Protein AF-A0A930DN55-F1 (afdb_monomer_lite)

InterPro domains:
  IPR007597 CheC-like protein [PF04509] (13-47)
  IPR028976 CheC-like superfamily [G3DSA:3.40.1550.10] (8-81)
  IPR028976 CheC-like superfamily [SSF103039] (8-80)

Foldseek 3Di:
DDDPDPVVDDPVNQVVVQVVQQVVVVVVQVVVCVVVVHRGDDDRDHDDDDDPVRVVVVQDDPPDDDDDDWDFDDDPDGDID

Organism: NCBI:txid1501329

Radius of gyration: 15.59 Å; chains: 1; bounding box: 40×29×39 Å

Sequence (81 aa):
MKINRYEDLNLQELDVMKEIGSIGTGHAATALSKLLQREVRITIPKVQILDFDGAVKRIGKEEEIIGATLVQMSGDLDGLM

Structure (mmCIF, N/CA/C/O backbone):
data_AF-A0A930DN55-F1
#
_entry.id   AF-A0A930DN55-F1
#
loop_
_atom_site.group_PDB
_atom_site.id
_atom_site.type_symbol
_atom_site.label_atom_id
_atom_site.label_alt_id
_atom_site.label_comp_id
_atom_site.label_asym_id
_atom_site.label_entity_id
_atom_site.label_seq_id
_atom_site.pdbx_PDB_ins_code
_atom_site.Cartn_x
_atom_site.Cartn_y
_atom_site.Cartn_z
_atom_site.occupancy
_atom_site.B_iso_or_equiv
_atom_site.auth_seq_id
_atom_site.auth_comp_id
_atom_site.auth_asym_id
_atom_site.auth_atom_id
_atom_site.pdbx_PDB_model_num
ATOM 1 N N . MET A 1 1 ? 23.021 3.883 -14.546 1.00 53.50 1 MET A N 1
ATOM 2 C CA . MET A 1 1 ? 22.292 3.007 -15.487 1.00 53.50 1 MET A CA 1
ATOM 3 C C . MET A 1 1 ? 20.945 3.671 -15.744 1.00 53.50 1 MET A C 1
ATOM 5 O O . MET A 1 1 ? 20.347 4.107 -14.771 1.00 53.50 1 MET A O 1
ATOM 9 N N . LYS A 1 2 ? 20.535 3.901 -16.998 1.00 54.22 2 LYS A N 1
ATOM 10 C CA . LYS A 1 2 ? 19.236 4.533 -17.302 1.00 54.22 2 LYS A CA 1
A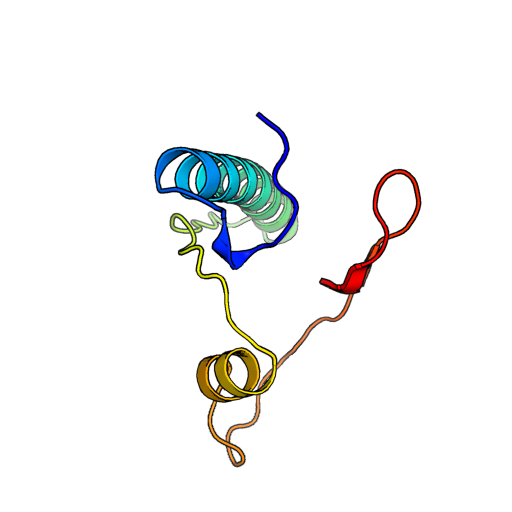TOM 11 C C . LYS A 1 2 ? 18.213 3.432 -17.579 1.00 54.22 2 LYS A C 1
ATOM 13 O O . LYS A 1 2 ? 18.391 2.697 -18.544 1.00 54.22 2 LYS A O 1
ATOM 18 N N . ILE A 1 3 ? 17.190 3.335 -16.736 1.00 63.19 3 ILE A N 1
ATOM 19 C CA . ILE A 1 3 ? 16.001 2.513 -16.983 1.00 63.19 3 ILE A CA 1
ATOM 20 C C . ILE A 1 3 ? 15.147 3.292 -17.985 1.00 63.19 3 ILE A C 1
ATOM 22 O O . ILE A 1 3 ? 14.769 4.427 -17.699 1.00 63.19 3 ILE A O 1
ATOM 26 N N . ASN A 1 4 ? 14.899 2.728 -19.168 1.00 70.44 4 ASN A N 1
ATOM 27 C CA . ASN A 1 4 ? 14.096 3.394 -20.200 1.00 70.44 4 ASN A CA 1
ATOM 28 C C . ASN A 1 4 ? 12.703 2.762 -20.338 1.00 70.44 4 ASN A C 1
ATOM 30 O O . ASN A 1 4 ? 11.794 3.412 -20.850 1.00 70.44 4 ASN A O 1
ATOM 34 N N . ARG A 1 5 ? 12.524 1.511 -19.886 1.00 75.50 5 ARG A N 1
ATOM 35 C CA . ARG A 1 5 ? 11.251 0.777 -19.879 1.00 75.50 5 ARG A CA 1
ATOM 36 C C . ARG A 1 5 ? 11.116 -0.031 -18.588 1.00 75.50 5 ARG A C 1
ATOM 38 O O . ARG A 1 5 ? 12.115 -0.474 -18.031 1.00 75.50 5 ARG A O 1
ATOM 45 N N . TYR A 1 6 ? 9.886 -0.280 -18.138 1.00 75.31 6 TYR A N 1
ATOM 46 C CA . TYR A 1 6 ? 9.635 -1.075 -16.926 1.00 75.31 6 TYR A CA 1
ATOM 47 C C . TYR A 1 6 ? 10.116 -2.531 -17.038 1.00 75.31 6 TYR A C 1
ATOM 49 O O . TYR A 1 6 ? 10.481 -3.134 -16.036 1.00 75.31 6 TYR A O 1
ATOM 57 N N . GLU A 1 7 ? 10.162 -3.075 -18.255 1.00 73.25 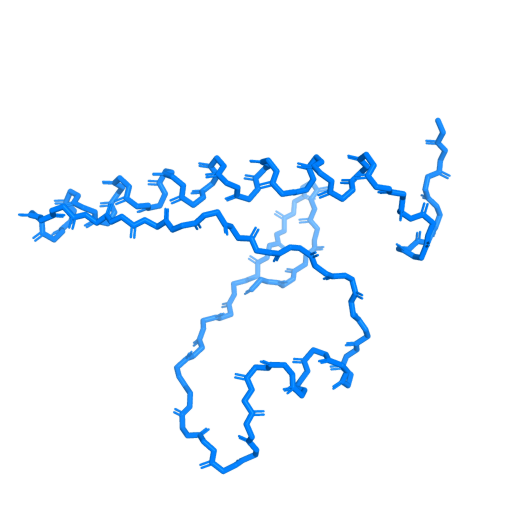7 GLU A N 1
ATOM 58 C CA . GLU A 1 7 ? 10.727 -4.398 -18.565 1.00 73.25 7 GLU A CA 1
ATOM 59 C C . GLU A 1 7 ? 12.231 -4.494 -18.277 1.00 73.25 7 GLU A C 1
ATOM 61 O O . GLU A 1 7 ? 12.757 -5.591 -18.111 1.00 73.25 7 GLU A O 1
ATOM 66 N N . ASP A 1 8 ? 12.926 -3.353 -18.230 1.00 80.00 8 ASP A N 1
ATOM 67 C CA . ASP A 1 8 ? 14.367 -3.303 -17.996 1.00 80.00 8 ASP A CA 1
ATOM 68 C C . ASP A 1 8 ? 14.704 -3.415 -16.492 1.00 80.00 8 ASP A C 1
ATOM 70 O O . ASP A 1 8 ? 15.883 -3.499 -16.144 1.00 80.00 8 ASP A O 1
ATOM 74 N N . LEU A 1 9 ? 13.688 -3.421 -15.611 1.00 83.19 9 LEU A N 1
ATOM 75 C CA . LEU A 1 9 ? 13.864 -3.555 -14.165 1.00 83.19 9 LEU A CA 1
ATOM 76 C C . LEU A 1 9 ? 14.392 -4.946 -13.809 1.00 83.19 9 LEU A C 1
ATOM 78 O O . LEU A 1 9 ? 13.725 -5.967 -13.986 1.00 83.19 9 LEU A O 1
ATOM 82 N N . ASN A 1 10 ? 15.596 -4.979 -13.255 1.00 85.44 10 ASN A N 1
ATOM 83 C CA . ASN A 1 10 ? 16.228 -6.191 -12.770 1.00 85.44 10 ASN A CA 1
ATOM 84 C C . ASN A 1 10 ? 15.824 -6.501 -11.315 1.00 85.44 10 ASN A C 1
ATOM 86 O O . ASN A 1 10 ? 15.115 -5.749 -10.645 1.00 85.44 10 ASN A O 1
ATOM 90 N N . LEU A 1 11 ? 16.302 -7.638 -10.802 1.00 85.69 11 LEU A N 1
ATOM 91 C CA . LEU A 1 11 ? 15.968 -8.110 -9.455 1.00 85.69 11 LEU A CA 1
ATOM 92 C C . LEU A 1 11 ? 16.348 -7.123 -8.342 1.00 85.69 11 LEU A C 1
ATOM 94 O O . LEU A 1 11 ? 15.636 -7.056 -7.346 1.00 85.69 11 LEU A O 1
ATOM 98 N N . GLN A 1 12 ? 17.437 -6.363 -8.495 1.00 89.62 12 GLN A N 1
ATOM 99 C CA . GLN A 1 12 ? 17.847 -5.381 -7.488 1.00 89.62 12 GLN A CA 1
ATOM 100 C C . GLN A 1 12 ? 16.878 -4.201 -7.451 1.00 89.62 12 GLN A C 1
ATOM 102 O O . GLN A 1 12 ? 16.480 -3.767 -6.377 1.00 89.62 12 GLN A O 1
ATOM 107 N N . GLU A 1 13 ? 16.456 -3.704 -8.611 1.00 88.81 13 GLU A N 1
ATOM 108 C CA . GLU A 1 13 ? 15.521 -2.578 -8.686 1.00 88.81 13 GLU A CA 1
ATOM 109 C C . GLU A 1 13 ? 14.128 -2.974 -8.178 1.00 88.81 13 GLU A C 1
ATOM 111 O O . GLU A 1 13 ? 13.486 -2.205 -7.463 1.00 88.81 13 GLU A O 1
ATOM 116 N N . LEU A 1 14 ? 13.684 -4.205 -8.452 1.00 88.88 14 LEU A N 1
ATOM 117 C CA . LEU A 1 14 ? 12.450 -4.744 -7.873 1.00 88.88 14 LEU A CA 1
ATOM 118 C C . LEU A 1 14 ? 12.533 -4.897 -6.347 1.00 88.88 14 LEU A C 1
ATOM 120 O O . LEU A 1 14 ? 11.543 -4.650 -5.655 1.00 88.88 14 LEU A O 1
ATOM 124 N N . ASP A 1 15 ? 13.694 -5.278 -5.811 1.00 90.19 15 ASP A N 1
ATOM 125 C CA . ASP A 1 15 ? 13.900 -5.366 -4.363 1.00 90.19 15 ASP A CA 1
ATOM 126 C C . ASP A 1 15 ? 13.905 -3.976 -3.707 1.00 90.19 15 ASP A C 1
ATOM 128 O O . ASP A 1 15 ? 13.282 -3.786 -2.664 1.00 90.19 15 ASP A O 1
ATOM 132 N N . VAL A 1 16 ? 14.472 -2.963 -4.373 1.00 91.50 16 VAL A N 1
ATOM 133 C CA . VAL A 1 16 ? 14.364 -1.559 -3.938 1.00 91.50 16 VAL A CA 1
ATOM 134 C C . VAL A 1 16 ? 12.900 -1.112 -3.875 1.00 91.50 16 VAL A C 1
ATOM 136 O O . VAL A 1 16 ? 12.475 -0.537 -2.873 1.00 91.50 16 VAL A O 1
ATOM 139 N N . MET A 1 17 ? 12.095 -1.416 -4.898 1.00 90.38 17 MET A N 1
ATOM 140 C CA . MET A 1 17 ? 10.661 -1.091 -4.891 1.00 90.38 17 MET A CA 1
ATOM 141 C C . MET A 1 17 ? 9.921 -1.780 -3.739 1.00 90.38 17 MET A C 1
ATOM 143 O O . MET A 1 17 ? 9.053 -1.185 -3.095 1.00 90.38 17 MET A O 1
ATOM 147 N N . LYS A 1 18 ? 10.279 -3.032 -3.451 1.00 91.75 18 LYS A N 1
ATOM 148 C CA . LYS A 1 18 ? 9.717 -3.799 -2.340 1.00 91.75 18 LYS A CA 1
ATOM 149 C C . LYS A 1 18 ? 10.096 -3.201 -0.985 1.00 91.75 18 LYS A C 1
ATOM 151 O O . LYS A 1 18 ? 9.239 -3.149 -0.101 1.00 91.75 18 LYS A O 1
ATOM 156 N N . GLU A 1 19 ? 11.326 -2.727 -0.822 1.00 92.88 19 GLU A N 1
ATOM 157 C CA . GLU A 1 19 ? 11.774 -2.068 0.406 1.00 92.88 19 GLU A CA 1
ATOM 158 C C . GLU A 1 19 ? 11.023 -0.749 0.636 1.00 92.88 19 GLU A C 1
ATOM 160 O O . GLU A 1 19 ? 10.463 -0.536 1.712 1.00 92.88 19 GLU A O 1
ATOM 165 N N . ILE A 1 20 ? 10.887 0.085 -0.403 1.00 92.06 20 ILE A N 1
ATOM 166 C CA . ILE A 1 20 ? 10.096 1.327 -0.344 1.00 92.06 20 ILE A CA 1
ATOM 167 C C . ILE A 1 20 ? 8.650 1.026 0.084 1.00 92.06 20 ILE A C 1
ATOM 169 O O . ILE A 1 20 ? 8.128 1.646 1.015 1.00 92.06 20 ILE A O 1
ATOM 173 N N . GLY A 1 21 ? 8.011 0.034 -0.548 1.00 91.44 21 GLY A N 1
ATOM 174 C CA . GLY A 1 21 ? 6.654 -0.389 -0.196 1.00 91.44 21 GLY A CA 1
ATOM 175 C C . GLY A 1 21 ? 6.544 -0.932 1.233 1.00 91.44 21 GLY A C 1
ATOM 176 O O . GLY A 1 21 ? 5.571 -0.647 1.934 1.00 91.44 21 GLY A O 1
ATOM 177 N N . SER A 1 22 ? 7.549 -1.668 1.706 1.00 92.12 22 SER A N 1
ATOM 178 C CA . SER A 1 22 ? 7.587 -2.210 3.072 1.00 92.12 22 SER A CA 1
ATOM 179 C C . SER A 1 22 ? 7.694 -1.101 4.123 1.00 92.12 22 SER A C 1
ATOM 181 O O . SER A 1 22 ? 6.970 -1.122 5.119 1.00 92.12 22 SER A O 1
ATOM 183 N N . ILE A 1 23 ? 8.522 -0.081 3.879 1.00 93.44 23 ILE A N 1
ATOM 184 C CA . ILE A 1 23 ? 8.646 1.081 4.769 1.00 93.44 23 ILE A CA 1
ATOM 185 C C . ILE A 1 23 ? 7.332 1.872 4.808 1.00 93.44 23 ILE A C 1
ATOM 187 O O . ILE A 1 23 ? 6.840 2.203 5.893 1.00 93.44 23 ILE A O 1
ATOM 191 N N . GLY A 1 24 ? 6.736 2.153 3.643 1.00 92.19 24 GLY A N 1
ATOM 192 C CA . GLY A 1 24 ? 5.479 2.901 3.545 1.00 92.19 24 GLY A CA 1
ATOM 193 C C . GLY A 1 24 ? 4.312 2.181 4.226 1.00 92.19 24 GLY A C 1
ATOM 194 O O . GLY A 1 24 ? 3.585 2.773 5.027 1.00 92.19 24 GLY A O 1
ATOM 195 N N . THR A 1 25 ? 4.174 0.875 3.989 1.00 92.00 25 THR A N 1
ATOM 196 C CA . THR A 1 25 ? 3.137 0.054 4.635 1.00 92.00 25 THR A CA 1
ATOM 197 C C . THR A 1 25 ? 3.355 -0.090 6.140 1.00 92.00 25 THR A C 1
ATOM 199 O O . THR A 1 25 ? 2.379 -0.083 6.886 1.00 92.00 25 THR A O 1
ATOM 202 N N . GLY A 1 26 ? 4.599 -0.123 6.629 1.00 93.31 26 GLY A N 1
ATOM 203 C CA . GLY A 1 26 ? 4.896 -0.083 8.066 1.00 93.31 26 GLY A CA 1
ATOM 204 C C . GLY A 1 26 ? 4.428 1.214 8.744 1.00 93.31 26 GLY A C 1
ATOM 205 O O . GLY A 1 26 ? 3.837 1.182 9.832 1.00 93.31 26 GLY A O 1
ATOM 206 N N . HIS A 1 27 ? 4.612 2.359 8.078 1.00 94.12 27 HIS A N 1
ATOM 207 C CA . HIS A 1 27 ? 4.080 3.643 8.549 1.00 94.12 27 HIS A CA 1
ATOM 208 C C . HIS A 1 27 ? 2.548 3.650 8.540 1.00 94.12 27 HIS A C 1
ATOM 210 O O . HIS A 1 27 ? 1.933 4.057 9.529 1.00 94.12 27 HIS A O 1
ATOM 216 N N . ALA A 1 28 ? 1.932 3.137 7.472 1.00 93.31 28 ALA A N 1
ATOM 217 C CA . ALA A 1 28 ? 0.480 3.012 7.372 1.00 93.31 28 ALA A CA 1
ATOM 218 C C . ALA A 1 28 ? -0.095 2.097 8.467 1.00 93.31 28 ALA A C 1
ATOM 220 O O . ALA A 1 28 ? -1.064 2.469 9.126 1.00 93.31 28 ALA A O 1
ATOM 221 N N . ALA A 1 29 ? 0.537 0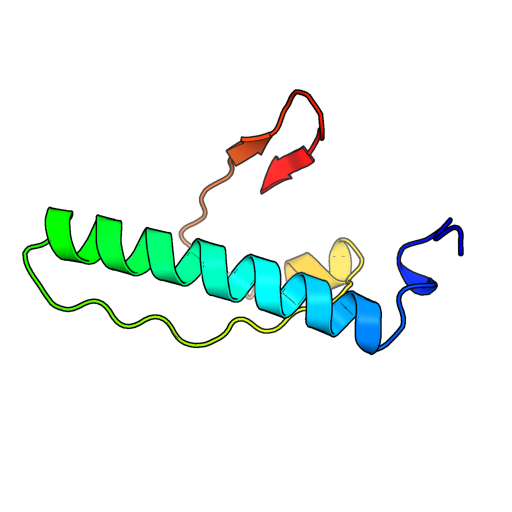.948 8.732 1.00 95.06 29 ALA A N 1
ATOM 222 C CA . ALA A 1 29 ? 0.158 0.035 9.810 1.00 95.06 29 ALA A CA 1
ATOM 223 C C . ALA A 1 29 ? 0.209 0.728 11.177 1.00 95.06 29 ALA A C 1
ATOM 225 O O . ALA A 1 29 ? -0.718 0.605 11.974 1.00 95.06 29 ALA A O 1
ATOM 226 N N . THR A 1 30 ? 1.266 1.504 11.434 1.00 96.12 30 THR A N 1
ATOM 227 C CA . THR A 1 30 ? 1.428 2.263 12.681 1.00 96.12 30 THR A CA 1
ATOM 228 C C . THR A 1 30 ? 0.354 3.341 12.830 1.00 96.12 30 THR A C 1
ATOM 230 O O . THR A 1 30 ? -0.233 3.480 13.904 1.00 96.12 30 THR A O 1
ATOM 233 N N . ALA A 1 31 ? 0.076 4.101 11.768 1.00 97.06 31 ALA A N 1
ATOM 234 C CA . ALA A 1 31 ? -0.965 5.124 11.773 1.00 97.06 31 ALA A CA 1
ATOM 235 C C . ALA A 1 31 ? -2.351 4.505 12.001 1.00 97.06 31 ALA A C 1
ATOM 237 O O . ALA A 1 31 ? -3.097 4.960 12.867 1.00 97.06 31 ALA A O 1
ATOM 238 N N . LEU A 1 32 ? -2.659 3.416 11.293 1.00 96.38 32 LEU A N 1
ATOM 239 C CA . LEU A 1 32 ? -3.926 2.706 11.424 1.00 96.38 32 LEU A CA 1
ATOM 240 C C . LEU A 1 32 ? -4.086 2.071 12.812 1.00 96.38 32 LEU A C 1
ATOM 242 O O . LEU A 1 32 ? -5.152 2.175 13.410 1.00 96.38 32 LEU A O 1
ATOM 246 N N . SER A 1 33 ? -3.018 1.489 13.361 1.00 98.06 33 SER A N 1
ATOM 247 C CA . SER A 1 33 ? -2.990 0.939 14.722 1.00 98.06 33 SER A CA 1
ATOM 248 C C . SER A 1 33 ? -3.344 1.995 15.772 1.00 98.06 33 SER A C 1
ATOM 250 O O . SER A 1 33 ? -4.173 1.752 16.650 1.00 98.06 33 SER A O 1
ATOM 252 N N . LYS A 1 34 ? -2.789 3.210 15.638 1.00 98.25 34 LYS A N 1
ATOM 253 C CA . LYS A 1 34 ? -3.116 4.348 16.512 1.00 98.25 34 LYS A CA 1
ATOM 254 C C . LYS A 1 34 ? -4.572 4.788 16.367 1.00 98.25 34 LYS A C 1
ATOM 256 O O . LYS A 1 34 ? -5.221 5.033 17.379 1.00 98.25 34 LYS A O 1
ATOM 261 N N . LEU A 1 35 ? -5.078 4.874 15.136 1.00 98.19 35 LEU A N 1
ATOM 262 C CA . LEU A 1 35 ? -6.465 5.265 14.860 1.00 98.19 35 LEU A CA 1
ATOM 263 C C . LEU A 1 35 ? -7.476 4.258 15.425 1.00 98.19 35 LEU A C 1
ATOM 265 O O . LEU A 1 35 ? -8.493 4.661 15.980 1.00 98.19 35 LEU A O 1
ATOM 269 N N . LEU A 1 36 ? -7.187 2.960 15.309 1.00 98.00 36 LEU A N 1
ATOM 270 C CA . LEU A 1 36 ? -8.066 1.878 15.763 1.00 98.00 36 LEU A CA 1
ATOM 271 C C . LEU A 1 36 ? -7.836 1.461 17.222 1.00 98.00 36 LEU A C 1
ATOM 273 O O . LEU A 1 36 ? -8.580 0.627 17.734 1.00 98.00 36 LEU A O 1
ATOM 277 N N . GLN A 1 37 ? -6.795 1.991 17.873 1.00 97.75 37 GLN A N 1
ATOM 278 C CA . GLN A 1 37 ? -6.336 1.578 19.206 1.00 97.75 37 GLN A CA 1
ATOM 279 C C . GLN A 1 37 ? -6.120 0.061 19.328 1.00 97.75 37 GLN A C 1
ATOM 281 O O . GLN A 1 37 ? -6.413 -0.559 20.352 1.00 97.75 37 GLN A O 1
ATOM 286 N N . ARG A 1 38 ? -5.603 -0.557 18.264 1.00 97.75 38 ARG A N 1
ATOM 287 C CA . ARG A 1 38 ? -5.385 -2.002 18.186 1.00 97.75 38 ARG A CA 1
ATOM 288 C C . ARG A 1 38 ? -4.161 -2.301 17.344 1.00 97.75 38 ARG A C 1
ATOM 290 O O . ARG A 1 38 ? -3.940 -1.653 16.332 1.00 97.75 38 ARG A O 1
ATOM 297 N N . GLU A 1 39 ? -3.410 -3.331 17.727 1.00 96.44 39 GLU A N 1
ATOM 298 C CA . GLU A 1 39 ? -2.287 -3.803 16.924 1.00 96.44 39 GLU A CA 1
ATOM 299 C C . GLU A 1 39 ? -2.737 -4.163 15.498 1.00 96.44 39 GLU A C 1
ATOM 301 O O . GLU A 1 39 ? -3.618 -5.001 15.293 1.00 96.44 39 GLU A O 1
ATOM 306 N N . VAL A 1 40 ? -2.090 -3.532 14.518 1.00 96.25 40 VAL A N 1
ATOM 307 C CA . VAL A 1 40 ? -2.231 -3.821 13.091 1.00 96.25 40 VAL A CA 1
ATOM 308 C C . VAL A 1 40 ? -0.881 -4.305 12.585 1.00 96.25 40 VAL A C 1
ATOM 310 O O . VAL A 1 40 ? 0.124 -3.608 12.713 1.00 96.25 40 VAL A O 1
ATOM 313 N N . ARG A 1 41 ? -0.860 -5.503 11.999 1.00 92.44 41 ARG A N 1
ATOM 314 C CA . ARG A 1 41 ? 0.326 -6.090 11.369 1.00 92.44 41 ARG A CA 1
ATOM 315 C C . ARG A 1 41 ? 0.081 -6.194 9.871 1.00 92.44 41 ARG A C 1
ATOM 317 O O . ARG A 1 41 ? -0.900 -6.806 9.458 1.00 92.44 41 ARG A O 1
ATOM 324 N N . ILE A 1 42 ? 0.977 -5.618 9.078 1.00 89.44 42 ILE A N 1
ATOM 325 C CA . ILE A 1 42 ? 0.979 -5.738 7.617 1.00 89.44 42 ILE A CA 1
ATOM 326 C C . ILE A 1 42 ? 2.209 -6.553 7.220 1.00 89.44 42 ILE A C 1
ATOM 328 O O . ILE A 1 42 ? 3.301 -6.334 7.745 1.00 89.44 42 ILE A O 1
ATOM 332 N N . THR A 1 43 ? 2.024 -7.540 6.346 1.00 86.69 43 THR A N 1
ATOM 333 C CA . THR A 1 43 ? 3.121 -8.345 5.799 1.00 86.69 43 THR A CA 1
ATOM 334 C C . THR A 1 43 ? 3.785 -7.636 4.624 1.00 86.69 43 THR A C 1
ATOM 336 O O . THR A 1 43 ? 3.194 -6.773 3.978 1.00 86.69 43 THR A O 1
ATOM 339 N N . ILE A 1 44 ? 5.028 -8.022 4.340 1.00 81.25 44 ILE A N 1
ATOM 340 C CA . ILE A 1 44 ? 5.809 -7.472 3.230 1.00 81.25 44 ILE A CA 1
ATOM 341 C C . ILE A 1 44 ? 5.036 -7.639 1.906 1.00 81.25 44 ILE A C 1
ATOM 343 O O . ILE A 1 44 ? 4.627 -8.764 1.585 1.00 81.25 44 ILE A O 1
ATOM 347 N N . PRO A 1 45 ? 4.852 -6.560 1.120 1.00 84.81 45 PRO A N 1
ATOM 348 C CA . PRO A 1 45 ? 4.149 -6.631 -0.151 1.00 84.81 45 PRO A CA 1
ATOM 349 C C . PRO A 1 45 ? 4.951 -7.412 -1.201 1.00 84.81 45 PRO A C 1
ATOM 351 O O . PRO A 1 45 ? 6.180 -7.506 -1.157 1.00 84.81 45 PRO A O 1
ATOM 354 N N . LYS A 1 46 ? 4.241 -7.970 -2.186 1.00 86.38 46 LYS A N 1
ATOM 355 C CA . LYS A 1 46 ? 4.851 -8.510 -3.409 1.00 86.38 46 LYS A CA 1
ATOM 356 C C . LYS A 1 46 ? 4.861 -7.419 -4.474 1.00 86.38 46 LYS A C 1
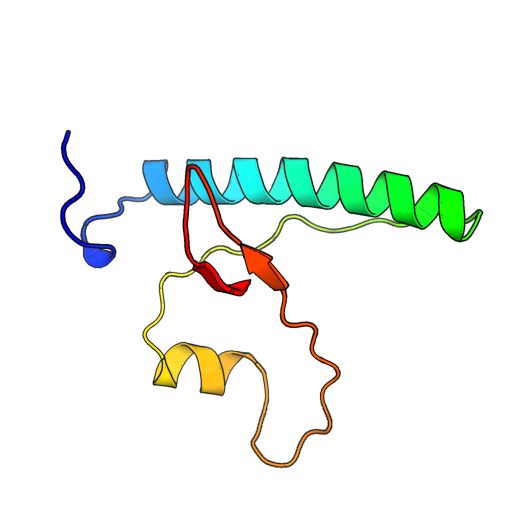ATOM 358 O O . LYS A 1 46 ? 3.843 -6.765 -4.669 1.00 86.38 46 LYS A O 1
ATOM 363 N N . VAL A 1 47 ? 5.980 -7.275 -5.179 1.00 88.81 47 VAL A N 1
ATOM 364 C CA . VAL A 1 47 ? 6.114 -6.343 -6.306 1.00 88.81 47 VAL A CA 1
ATOM 365 C C . VAL A 1 47 ? 6.145 -7.138 -7.602 1.00 88.81 47 VAL A C 1
ATOM 367 O O . VAL A 1 47 ? 6.897 -8.105 -7.724 1.00 88.81 47 VAL A O 1
ATOM 370 N N . GLN A 1 48 ? 5.296 -6.750 -8.549 1.00 86.94 48 GLN A N 1
ATOM 371 C CA . GLN A 1 48 ? 5.227 -7.319 -9.890 1.00 86.94 48 GLN A CA 1
ATOM 372 C C . GLN A 1 48 ? 4.964 -6.182 -10.873 1.00 86.94 48 GLN A C 1
ATOM 374 O O . GLN A 1 48 ? 4.126 -5.324 -10.606 1.00 86.94 48 GLN A O 1
ATOM 379 N N . ILE A 1 49 ? 5.672 -6.189 -11.997 1.00 88.25 49 ILE A N 1
ATOM 380 C CA . ILE A 1 49 ? 5.396 -5.293 -13.117 1.00 88.25 49 ILE A CA 1
ATOM 381 C C . ILE A 1 49 ? 4.435 -6.031 -14.042 1.00 88.25 49 ILE A C 1
ATOM 383 O O . ILE A 1 49 ? 4.751 -7.125 -14.510 1.00 88.25 49 ILE A O 1
ATOM 387 N N . LEU A 1 50 ? 3.253 -5.461 -14.250 1.00 88.44 50 LEU A N 1
ATOM 388 C CA . LEU A 1 50 ? 2.186 -6.031 -15.066 1.00 88.44 50 LEU A CA 1
ATOM 389 C C . LEU A 1 50 ? 1.721 -4.985 -16.077 1.00 88.44 50 LEU A C 1
ATOM 391 O O . LEU A 1 50 ? 1.801 -3.783 -15.817 1.00 88.44 50 LEU A O 1
ATOM 395 N N . ASP A 1 51 ? 1.213 -5.452 -17.211 1.00 89.31 51 ASP A N 1
ATOM 396 C CA . ASP A 1 51 ? 0.390 -4.624 -18.081 1.00 89.31 51 ASP A CA 1
ATOM 397 C C . ASP A 1 51 ? -1.017 -4.446 -17.482 1.00 89.31 51 ASP A C 1
ATOM 399 O O . ASP A 1 51 ? -1.359 -5.007 -16.435 1.00 89.31 51 ASP A O 1
ATOM 403 N N . PHE A 1 52 ? -1.839 -3.629 -18.140 1.00 88.06 52 PHE A N 1
ATOM 404 C CA . PHE A 1 52 ? -3.178 -3.304 -17.654 1.00 88.06 52 PHE A CA 1
ATOM 405 C C . PHE A 1 52 ? -4.058 -4.554 -17.499 1.00 88.06 52 PHE A C 1
ATOM 407 O O . PHE A 1 52 ? -4.641 -4.775 -16.437 1.00 88.06 52 PHE A O 1
ATOM 414 N N . ASP A 1 53 ? -4.098 -5.414 -18.518 1.00 89.44 53 ASP A N 1
ATOM 415 C CA . ASP A 1 53 ? -4.910 -6.634 -18.500 1.00 89.44 53 ASP A CA 1
ATOM 416 C C . ASP A 1 53 ? -4.434 -7.623 -17.426 1.00 89.44 53 ASP A C 1
ATOM 418 O O . ASP A 1 53 ? -5.245 -8.268 -16.752 1.00 89.44 53 ASP A O 1
ATOM 422 N N . GLY A 1 54 ? -3.116 -7.737 -17.236 1.00 90.50 54 GLY A N 1
ATOM 423 C CA . GLY A 1 54 ? -2.509 -8.528 -16.174 1.00 90.50 54 GLY A CA 1
ATOM 424 C C . GLY A 1 54 ? -2.861 -8.002 -14.785 1.00 90.50 54 GLY A C 1
ATOM 425 O O . GLY A 1 54 ? -3.157 -8.798 -13.890 1.00 90.50 54 GLY A O 1
ATOM 426 N N . ALA A 1 55 ? -2.886 -6.679 -14.604 1.00 88.56 55 ALA A N 1
ATOM 427 C CA . ALA A 1 55 ? -3.283 -6.048 -13.350 1.00 88.56 55 ALA A CA 1
ATOM 428 C C . ALA A 1 55 ? -4.767 -6.297 -13.029 1.00 88.56 55 ALA A C 1
ATOM 430 O O . ALA A 1 55 ? -5.077 -6.733 -11.920 1.00 88.56 55 ALA A O 1
ATOM 431 N N . VAL A 1 56 ? -5.675 -6.116 -13.998 1.00 86.56 56 VAL A N 1
ATOM 432 C CA . VAL A 1 56 ? -7.121 -6.358 -13.816 1.00 86.56 56 VAL A CA 1
ATOM 433 C C . VAL A 1 56 ? -7.385 -7.798 -13.375 1.00 86.56 56 VAL A C 1
ATOM 435 O O . VAL A 1 56 ? -8.040 -8.022 -12.358 1.00 86.56 56 VAL A O 1
ATOM 438 N N . LYS A 1 57 ? -6.778 -8.780 -14.054 1.00 87.88 57 LYS A N 1
ATOM 439 C CA . LYS A 1 57 ? -6.897 -10.206 -13.693 1.00 87.88 57 LYS A CA 1
ATOM 440 C C . LYS A 1 57 ? -6.357 -10.530 -12.299 1.00 87.88 57 LYS A C 1
ATOM 442 O O . LYS A 1 57 ? -6.716 -11.557 -11.723 1.00 87.88 57 LYS A O 1
ATOM 447 N N . ARG A 1 58 ? -5.448 -9.708 -11.763 1.00 87.62 58 ARG A N 1
ATOM 448 C CA . ARG A 1 58 ? -4.819 -9.940 -10.459 1.00 87.62 58 ARG A CA 1
ATOM 449 C C . ARG A 1 58 ? -5.666 -9.450 -9.287 1.00 87.62 58 ARG A C 1
ATOM 451 O O . ARG A 1 58 ? -5.520 -10.016 -8.198 1.00 87.62 58 ARG A O 1
ATOM 458 N N . ILE A 1 59 ? -6.484 -8.420 -9.509 1.00 85.62 59 ILE A N 1
ATOM 459 C CA . ILE A 1 59 ? -7.294 -7.746 -8.486 1.00 85.62 59 ILE A CA 1
ATOM 460 C C . ILE A 1 59 ? -8.490 -8.610 -8.063 1.00 85.62 59 ILE A C 1
ATOM 462 O O . ILE A 1 59 ? -8.782 -8.689 -6.873 1.00 85.62 59 ILE A O 1
ATOM 466 N N . GLY A 1 60 ? -9.142 -9.293 -9.003 1.00 83.56 60 GLY A N 1
ATOM 467 C CA . GLY A 1 60 ? -10.295 -10.149 -8.725 1.00 83.56 60 GLY A CA 1
ATOM 468 C C . GLY A 1 60 ? -10.934 -10.673 -10.005 1.00 83.56 60 GLY A C 1
ATOM 469 O O . GLY A 1 60 ? -10.472 -10.371 -11.107 1.00 83.56 60 GLY A O 1
ATOM 470 N N . LYS A 1 61 ? -11.991 -11.473 -9.857 1.00 83.38 61 LYS A N 1
ATOM 471 C CA . LYS A 1 61 ? -12.852 -11.857 -10.986 1.00 83.38 61 LYS A CA 1
ATOM 472 C C . LYS A 1 61 ? -13.902 -10.783 -11.233 1.00 83.38 61 LYS A C 1
ATOM 474 O O . LYS A 1 61 ? -14.264 -10.044 -10.325 1.00 83.38 61 LYS A O 1
ATOM 479 N N . GLU A 1 62 ? -14.441 -10.758 -12.440 1.00 80.00 62 GLU A N 1
ATOM 480 C CA . GLU A 1 62 ? -15.407 -9.765 -12.912 1.00 80.00 62 GLU A CA 1
ATOM 481 C C . GLU A 1 62 ? -16.673 -9.689 -12.042 1.00 80.00 62 GLU A C 1
ATOM 483 O O . GLU A 1 62 ? -17.311 -8.643 -11.968 1.00 80.00 62 GLU A O 1
ATOM 488 N N . GLU A 1 63 ? -17.023 -10.782 -11.362 1.00 85.62 63 GLU A N 1
ATOM 489 C CA . GLU A 1 63 ? -18.231 -10.888 -10.536 1.00 85.62 63 GLU A CA 1
ATOM 490 C C . GLU A 1 63 ? -17.976 -10.691 -9.029 1.00 85.62 63 GLU A C 1
ATOM 492 O O . GLU A 1 63 ? -18.918 -10.703 -8.236 1.00 85.62 63 GLU A O 1
ATOM 497 N N . GLU A 1 64 ? -16.721 -10.507 -8.599 1.00 87.38 64 GLU A N 1
ATOM 498 C CA . GLU A 1 64 ? -16.408 -10.262 -7.188 1.00 87.38 64 GLU A CA 1
ATOM 499 C C . GLU A 1 64 ? -16.587 -8.786 -6.823 1.00 87.38 64 GLU A C 1
ATOM 501 O O . GLU A 1 64 ? -15.996 -7.888 -7.421 1.00 87.38 64 GLU A O 1
ATOM 506 N N . ILE A 1 65 ? -17.373 -8.526 -5.774 1.00 89.06 65 ILE A N 1
ATOM 507 C CA . ILE A 1 65 ? -17.471 -7.187 -5.192 1.00 89.06 65 ILE A CA 1
ATOM 508 C C . ILE A 1 65 ? -16.172 -6.895 -4.443 1.00 89.06 65 ILE A C 1
ATOM 510 O O . ILE A 1 65 ? -15.881 -7.509 -3.415 1.00 89.06 65 ILE A O 1
ATOM 514 N N . ILE A 1 66 ? -15.424 -5.914 -4.941 1.00 88.19 66 ILE A N 1
ATOM 515 C CA . ILE A 1 66 ? -14.174 -5.450 -4.343 1.00 88.19 66 ILE A CA 1
ATOM 516 C C . ILE A 1 66 ? -14.311 -4.010 -3.843 1.00 88.19 66 ILE A C 1
ATOM 518 O O . ILE A 1 66 ? -14.935 -3.162 -4.479 1.00 88.19 66 ILE A O 1
ATOM 522 N N . GLY A 1 67 ? -13.705 -3.725 -2.690 1.00 90.00 67 GLY A N 1
ATOM 523 C CA . GLY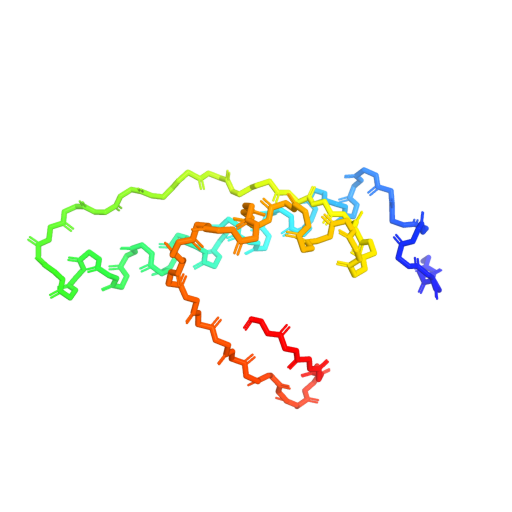 A 1 67 ? -13.454 -2.355 -2.251 1.00 90.00 67 GLY A CA 1
ATOM 524 C C . GLY A 1 67 ? -12.127 -1.874 -2.828 1.00 90.00 67 GLY A C 1
ATOM 525 O O . GLY A 1 67 ? -11.117 -2.556 -2.669 1.00 90.00 67 GLY A O 1
ATOM 526 N N . ALA A 1 68 ? -12.124 -0.711 -3.477 1.00 88.50 68 ALA A N 1
ATOM 527 C CA . ALA A 1 68 ? -10.923 -0.099 -4.032 1.00 88.50 68 ALA A CA 1
ATOM 528 C C . ALA A 1 68 ? -10.820 1.367 -3.608 1.00 88.50 68 ALA A C 1
ATOM 530 O O . ALA A 1 68 ? -11.828 2.060 -3.458 1.00 88.50 68 ALA A O 1
ATOM 531 N N . THR A 1 69 ? -9.586 1.832 -3.456 1.00 91.25 69 THR A N 1
ATOM 532 C CA . THR A 1 69 ? -9.259 3.239 -3.242 1.00 91.25 69 THR A CA 1
ATOM 533 C C . THR A 1 69 ? -8.369 3.664 -4.395 1.00 91.25 69 THR A C 1
ATOM 535 O O . THR A 1 69 ? -7.407 2.962 -4.682 1.00 91.25 69 THR A O 1
ATOM 538 N N . LEU A 1 70 ? -8.698 4.784 -5.037 1.00 92.44 70 LEU A N 1
ATOM 539 C CA . LEU A 1 70 ? -7.873 5.397 -6.073 1.00 92.44 70 LEU A CA 1
ATOM 540 C C . LEU A 1 70 ? -7.359 6.738 -5.556 1.00 92.44 70 LEU A C 1
ATOM 542 O O . LEU A 1 70 ? -8.147 7.604 -5.168 1.00 92.44 70 LEU A O 1
ATOM 546 N N . VAL A 1 71 ? -6.046 6.907 -5.553 1.00 93.88 71 VAL A N 1
ATOM 547 C CA . VAL A 1 71 ? -5.350 8.103 -5.092 1.00 93.88 71 VAL A CA 1
ATOM 548 C C . VAL A 1 71 ? -4.538 8.667 -6.248 1.00 93.88 71 VAL A C 1
ATOM 550 O O . VAL A 1 71 ? -3.670 8.002 -6.805 1.00 93.88 71 VAL A O 1
ATOM 553 N N . GLN A 1 72 ? -4.800 9.921 -6.608 1.00 96.06 72 GLN A N 1
ATOM 554 C CA . GLN A 1 72 ? -3.986 10.623 -7.591 1.00 96.06 72 GLN A CA 1
ATOM 555 C C . GLN A 1 72 ? -2.734 11.199 -6.927 1.00 96.06 72 GLN A C 1
ATOM 557 O O . GLN A 1 72 ? -2.818 11.901 -5.920 1.00 96.06 72 GLN A O 1
ATOM 562 N N . MET A 1 73 ? -1.579 10.914 -7.518 1.00 95.06 73 MET A N 1
ATOM 563 C CA . MET A 1 73 ? -0.285 11.477 -7.153 1.00 95.06 73 MET A CA 1
ATOM 564 C C . MET A 1 73 ? 0.108 12.554 -8.164 1.00 95.06 73 MET A C 1
ATOM 566 O O . MET A 1 73 ? -0.115 12.392 -9.366 1.00 95.06 73 MET A O 1
ATOM 570 N N . SER A 1 74 ? 0.686 13.645 -7.669 1.00 95.44 74 SER A N 1
ATOM 571 C CA . SER A 1 74 ? 1.175 14.755 -8.488 1.00 95.44 74 SER A CA 1
ATOM 572 C C . SER A 1 74 ? 2.387 15.423 -7.846 1.00 95.44 74 SER A C 1
ATOM 574 O O . SER A 1 74 ? 2.485 15.444 -6.615 1.00 95.44 74 SER A O 1
ATOM 576 N N . GLY A 1 75 ? 3.241 16.054 -8.653 1.00 94.50 75 GLY A N 1
ATOM 577 C CA . GLY A 1 75 ? 4.399 16.823 -8.187 1.00 94.50 75 GLY A CA 1
ATOM 578 C C . GLY A 1 75 ? 5.687 16.291 -8.800 1.00 94.50 75 GLY A C 1
ATOM 579 O O . GLY A 1 75 ? 5.829 16.289 -10.016 1.00 94.50 75 GLY A O 1
ATOM 580 N N . ASP A 1 76 ? 6.615 15.817 -7.968 1.00 93.25 76 ASP A N 1
ATOM 581 C CA . ASP A 1 76 ? 7.859 15.193 -8.450 1.00 93.25 76 ASP A CA 1
ATOM 582 C C . ASP A 1 76 ? 7.601 13.885 -9.222 1.00 93.25 76 ASP A C 1
ATOM 584 O O . ASP A 1 76 ? 8.436 13.442 -10.012 1.00 93.25 76 ASP A O 1
ATOM 588 N N . LEU A 1 77 ? 6.442 13.265 -8.982 1.00 89.56 77 LEU A N 1
ATOM 589 C CA . LEU A 1 77 ? 5.936 12.095 -9.685 1.00 89.56 77 LEU A CA 1
ATOM 590 C C . LEU A 1 77 ? 4.435 12.267 -9.928 1.00 89.56 77 LEU A C 1
ATOM 592 O O . LEU A 1 77 ? 3.686 12.577 -8.999 1.00 89.56 77 LEU A O 1
ATOM 596 N N . ASP A 1 78 ? 4.007 11.993 -11.157 1.00 93.69 78 ASP A N 1
ATOM 597 C CA . ASP A 1 78 ? 2.599 11.948 -11.542 1.00 93.69 78 ASP A CA 1
ATOM 598 C C . ASP A 1 78 ? 2.153 10.495 -11.724 1.00 93.69 78 ASP A C 1
ATOM 600 O O . ASP A 1 78 ? 2.859 9.680 -12.327 1.00 93.69 78 ASP A O 1
ATOM 604 N N . GLY A 1 79 ? 0.971 10.157 -11.213 1.00 91.81 79 GLY A N 1
ATOM 605 C CA . GLY A 1 79 ? 0.443 8.802 -11.333 1.00 91.81 79 GLY A CA 1
ATOM 606 C C . GLY A 1 79 ? -0.853 8.568 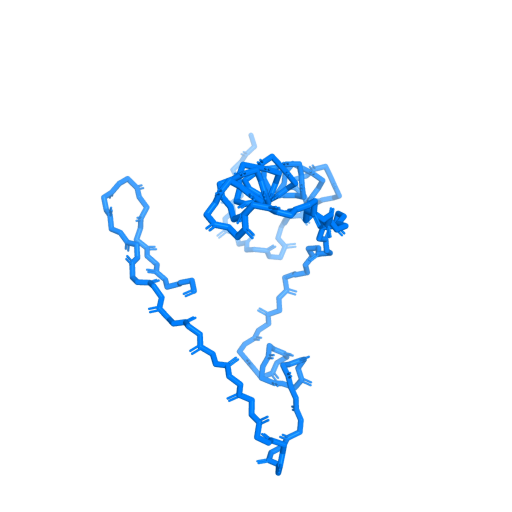-10.570 1.00 91.81 79 GLY A C 1
ATOM 607 O O . GLY A 1 79 ? -1.406 9.466 -9.937 1.00 91.81 79 GLY A O 1
ATOM 608 N N . LEU A 1 80 ? -1.334 7.331 -10.643 1.00 91.56 80 LEU A N 1
ATOM 609 C CA . LEU A 1 80 ? -2.479 6.839 -9.884 1.00 91.56 80 LEU A CA 1
ATOM 610 C C . LEU A 1 80 ? -2.021 5.659 -9.023 1.00 91.56 80 LEU A C 1
ATOM 612 O O . LEU A 1 80 ? -1.249 4.822 -9.495 1.00 91.56 80 LEU A O 1
ATOM 616 N N . MET A 1 81 ? -2.500 5.609 -7.783 1.00 85.69 81 MET A N 1
ATOM 617 C CA . MET A 1 81 ? -2.277 4.532 -6.817 1.00 85.69 81 MET A CA 1
ATOM 618 C C . MET A 1 81 ? -3.601 3.931 -6.371 1.00 85.69 81 MET A C 1
ATOM 620 O O . MET A 1 81 ? -4.546 4.718 -6.144 1.00 85.69 81 MET A O 1
#

Secondary structure (DSSP, 8-state):
----SGGG--HHHHHHHHHHHHHHHHHHHHHHHHHHTS----PPPP-----HHHHHHHH--TTS-------EE-SSS-EE-

pLDDT: mean 88.52, std 8.41, range [53.5, 98.25]